Protein AF-A0A7K1G6W7-F1 (afdb_monomer_lite)

Radius of gyration: 18.27 Å; chains: 1; bounding box: 40×34×46 Å

Sequence (143 aa):
MAYSTLKGYEIIMVKIKRDNGELEYALNFSIERLGIKNKLHSYWNIAQYPPGDYLNFQVWESSMSQVSAITAAIITNLQEQAPLFSEVVDNRIPTVFVKKGLYKNGKLNLEIINKSKASSLVFEGNKKITELTTLILFRKTLV

pLDDT: mean 91.4, std 5.98, range [57.75, 97.75]

Structure (mmCIF, N/CA/C/O backbone):
data_AF-A0A7K1G6W7-F1
#
_entry.id   AF-A0A7K1G6W7-F1
#
loop_
_atom_site.group_PDB
_atom_site.id
_atom_site.type_symbol
_atom_site.label_atom_id
_atom_site.label_alt_id
_atom_site.label_comp_id
_atom_site.label_asym_id
_atom_site.label_entity_id
_atom_site.label_seq_id
_atom_site.pdbx_PDB_ins_code
_atom_site.Cartn_x
_atom_site.Cartn_y
_atom_site.Cartn_z
_atom_site.occupancy
_atom_site.B_iso_or_equiv
_atom_site.auth_seq_id
_atom_site.auth_comp_id
_atom_site.auth_asym_id
_atom_site.auth_atom_id
_atom_site.pdbx_PDB_model_num
ATOM 1 N N . MET A 1 1 ? 9.949 4.204 0.212 1.00 57.75 1 MET A N 1
ATOM 2 C CA . MET A 1 1 ? 8.666 3.726 0.759 1.00 57.75 1 MET A CA 1
ATOM 3 C C . MET A 1 1 ? 8.920 3.228 2.159 1.00 57.75 1 MET A C 1
ATOM 5 O O . MET A 1 1 ? 9.867 2.473 2.353 1.00 57.75 1 MET A O 1
ATOM 9 N N . ALA A 1 2 ? 8.128 3.715 3.100 1.00 64.44 2 ALA A N 1
ATOM 10 C CA . ALA A 1 2 ? 8.122 3.316 4.498 1.00 64.44 2 ALA A CA 1
ATOM 11 C C . ALA A 1 2 ? 6.656 3.298 4.939 1.00 64.44 2 ALA A C 1
ATOM 13 O O . ALA A 1 2 ? 5.845 4.035 4.376 1.00 64.44 2 ALA A O 1
ATOM 14 N N . TYR A 1 3 ? 6.299 2.458 5.904 1.00 66.94 3 TYR A N 1
ATOM 15 C CA . TYR A 1 3 ? 5.033 2.660 6.595 1.00 66.94 3 TYR A CA 1
ATOM 16 C C . TYR A 1 3 ? 5.248 3.711 7.686 1.00 66.94 3 TYR A C 1
ATOM 18 O O . TYR A 1 3 ? 6.342 3.844 8.234 1.00 66.94 3 TYR A O 1
ATOM 26 N N . SER A 1 4 ? 4.230 4.521 7.927 1.00 76.94 4 SER A N 1
ATOM 27 C CA . SER A 1 4 ? 4.212 5.531 8.979 1.00 76.94 4 SER A CA 1
ATOM 28 C C . SER A 1 4 ? 3.086 5.197 9.939 1.00 76.94 4 SER A C 1
ATOM 30 O O . SER A 1 4 ? 1.995 4.826 9.506 1.00 76.94 4 SER A O 1
ATOM 32 N N . THR A 1 5 ? 3.353 5.326 11.233 1.00 88.06 5 THR A N 1
ATOM 33 C CA . THR A 1 5 ? 2.324 5.174 12.258 1.00 88.06 5 THR A CA 1
ATOM 34 C C . THR A 1 5 ? 1.615 6.510 12.431 1.00 88.06 5 THR A C 1
ATOM 36 O O . THR A 1 5 ? 2.193 7.462 12.951 1.00 88.06 5 THR A O 1
ATOM 39 N N . LEU A 1 6 ? 0.363 6.591 11.985 1.00 90.94 6 LEU A N 1
ATOM 40 C CA . LEU A 1 6 ? -0.482 7.779 12.091 1.00 90.94 6 LEU A CA 1
ATOM 41 C C . LEU A 1 6 ? -1.679 7.447 12.977 1.00 90.94 6 LEU A C 1
ATOM 43 O O . LEU A 1 6 ? -2.444 6.540 12.667 1.00 90.94 6 LEU A O 1
ATOM 47 N N . LYS A 1 7 ? -1.829 8.157 14.104 1.00 92.69 7 LYS A N 1
ATOM 48 C CA . LYS A 1 7 ? -2.913 7.924 15.083 1.00 92.69 7 LYS A CA 1
ATOM 49 C C . LYS A 1 7 ? -3.011 6.463 15.574 1.00 92.69 7 LYS A C 1
ATOM 51 O O . LYS A 1 7 ? -4.089 5.997 15.912 1.00 92.69 7 LYS A O 1
ATOM 56 N N . GLY A 1 8 ? -1.881 5.752 15.622 1.00 91.62 8 GLY A N 1
ATOM 57 C CA . GLY A 1 8 ? -1.822 4.338 16.019 1.00 91.62 8 GLY A CA 1
ATOM 58 C C . GLY A 1 8 ? -2.047 3.336 14.880 1.00 91.62 8 GLY A C 1
ATOM 59 O O . GLY A 1 8 ? -1.945 2.139 15.119 1.00 91.62 8 GLY A O 1
ATOM 60 N N . TYR A 1 9 ? -2.286 3.802 13.651 1.00 93.50 9 TYR A N 1
ATOM 61 C CA . TYR A 1 9 ? -2.484 2.958 12.473 1.00 93.50 9 TYR A CA 1
ATOM 62 C C . TYR A 1 9 ? -1.250 2.961 11.575 1.00 93.50 9 TYR A C 1
ATOM 64 O O . TYR A 1 9 ? -0.678 4.014 11.288 1.00 93.50 9 TYR A O 1
ATOM 72 N N . GLU A 1 10 ? -0.853 1.788 11.092 1.00 92.44 10 GLU A N 1
ATOM 73 C CA . GLU A 1 10 ? 0.225 1.658 10.114 1.00 92.44 10 GLU A CA 1
ATOM 74 C C . GLU A 1 10 ? -0.295 1.895 8.696 1.00 92.44 10 GLU A C 1
ATOM 76 O O . GLU A 1 10 ? -1.119 1.131 8.185 1.00 92.44 10 GLU A O 1
ATOM 81 N N . ILE A 1 11 ? 0.229 2.928 8.038 1.00 92.75 11 ILE A N 1
ATOM 82 C CA . ILE A 1 11 ? -0.176 3.309 6.683 1.00 92.75 11 ILE A CA 1
ATOM 83 C C . ILE A 1 11 ? 1.047 3.352 5.772 1.00 92.75 11 ILE A C 1
ATOM 85 O O . ILE A 1 11 ? 2.098 3.877 6.143 1.00 92.75 11 ILE A O 1
ATOM 89 N N . ILE A 1 12 ? 0.923 2.797 4.565 1.00 91.06 12 ILE A N 1
ATOM 90 C CA . ILE A 1 12 ? 1.986 2.822 3.559 1.00 91.06 12 ILE A CA 1
ATOM 91 C C . ILE A 1 12 ? 2.083 4.232 2.986 1.00 91.06 12 ILE A C 1
ATOM 93 O O . ILE A 1 12 ? 1.134 4.739 2.391 1.00 91.06 12 ILE A O 1
ATOM 97 N N . MET A 1 13 ? 3.269 4.827 3.105 1.00 91.25 13 MET A N 1
ATOM 98 C CA . MET A 1 13 ? 3.595 6.097 2.478 1.00 91.25 13 MET A CA 1
ATOM 99 C C . MET A 1 13 ? 4.648 5.909 1.382 1.00 91.25 13 MET A C 1
ATOM 101 O O . MET A 1 13 ? 5.702 5.270 1.546 1.00 91.25 13 MET A O 1
ATOM 105 N N . VAL A 1 14 ? 4.369 6.522 0.241 1.00 90.50 14 VAL A N 1
ATOM 106 C CA . VAL A 1 14 ? 5.233 6.559 -0.927 1.00 90.50 14 VAL A CA 1
ATOM 107 C C . VAL A 1 14 ? 5.858 7.938 -1.038 1.00 90.50 14 VAL A C 1
ATOM 109 O O . VAL A 1 14 ? 5.177 8.952 -0.975 1.00 90.50 14 VAL A O 1
ATOM 112 N N . LYS A 1 15 ? 7.179 7.957 -1.219 1.00 92.69 15 LYS A N 1
ATOM 113 C CA . LYS A 1 15 ? 7.924 9.138 -1.651 1.00 92.69 15 LYS A CA 1
ATOM 114 C C . LYS A 1 15 ? 8.173 8.989 -3.142 1.00 92.69 15 LYS A C 1
ATOM 116 O O . LYS A 1 15 ? 8.816 8.017 -3.549 1.00 92.69 15 LYS A O 1
ATOM 121 N N . ILE A 1 16 ? 7.674 9.931 -3.920 1.00 91.44 16 ILE A N 1
ATOM 122 C CA . ILE A 1 16 ? 7.752 9.949 -5.375 1.00 91.44 16 ILE A CA 1
ATOM 123 C C . ILE A 1 16 ? 8.720 11.065 -5.758 1.00 91.44 16 ILE A C 1
ATOM 125 O O . ILE A 1 16 ? 8.667 12.160 -5.206 1.00 91.44 16 ILE A O 1
ATOM 129 N N . LYS A 1 17 ? 9.650 10.768 -6.667 1.00 91.81 17 LYS A N 1
ATOM 130 C CA . LYS A 1 17 ? 10.487 11.784 -7.306 1.00 91.81 17 LYS A CA 1
ATOM 131 C C . LYS A 1 17 ? 10.054 11.892 -8.760 1.00 91.81 17 LYS A C 1
ATOM 133 O O . LYS A 1 17 ? 10.173 10.907 -9.492 1.00 91.81 17 LYS A O 1
ATOM 138 N N . ARG A 1 18 ? 9.548 13.059 -9.147 1.00 89.12 18 ARG A N 1
ATOM 139 C CA . ARG A 1 18 ? 9.154 13.381 -10.521 1.00 89.12 18 ARG A CA 1
ATOM 140 C C . ARG A 1 18 ? 10.382 13.491 -11.427 1.00 89.12 18 ARG A C 1
ATOM 142 O O . ARG A 1 18 ? 11.525 13.557 -10.967 1.00 89.12 18 ARG A O 1
ATOM 149 N N . ASP A 1 19 ? 10.145 13.487 -12.730 1.00 86.25 19 ASP A N 1
ATOM 150 C CA . ASP A 1 19 ? 11.180 13.648 -13.755 1.00 86.25 19 ASP A CA 1
ATOM 151 C C . ASP A 1 19 ? 11.859 15.026 -13.705 1.00 86.25 19 ASP A C 1
ATOM 153 O O . ASP A 1 19 ? 13.074 15.106 -13.875 1.00 86.25 19 ASP A O 1
ATOM 157 N N . ASN A 1 20 ? 11.107 16.076 -13.366 1.00 91.06 20 ASN A N 1
ATOM 158 C CA . ASN A 1 20 ? 11.601 17.429 -13.092 1.00 91.06 20 ASN A CA 1
ATOM 159 C C . ASN A 1 20 ? 12.412 17.543 -11.778 1.00 91.06 20 ASN A C 1
ATOM 161 O O . ASN A 1 20 ? 12.979 18.592 -11.486 1.00 91.06 20 ASN A O 1
ATOM 165 N N . GLY A 1 21 ? 12.497 16.466 -10.989 1.00 91.31 21 GLY A N 1
ATOM 166 C CA . GLY A 1 21 ? 13.248 16.405 -9.738 1.00 91.31 21 GLY A CA 1
ATOM 167 C C . GLY A 1 21 ? 12.450 16.739 -8.478 1.00 91.31 21 GLY A C 1
ATOM 168 O O . GLY A 1 21 ? 12.981 16.510 -7.386 1.00 91.31 21 GLY A O 1
ATOM 169 N N . GLU A 1 22 ? 11.204 17.200 -8.608 1.00 94.00 22 GLU A N 1
ATOM 170 C CA . GLU A 1 22 ? 10.323 17.492 -7.477 1.00 94.00 22 GLU A CA 1
ATOM 171 C C . GLU A 1 22 ? 10.017 16.234 -6.664 1.00 94.00 22 GLU A C 1
ATOM 173 O O . GLU A 1 22 ? 9.980 15.108 -7.177 1.00 94.00 22 GLU A O 1
ATOM 178 N N . LEU A 1 23 ? 9.832 16.439 -5.362 1.00 94.75 23 LEU A N 1
ATOM 179 C CA . LEU A 1 23 ? 9.470 15.391 -4.424 1.00 94.75 23 LEU A CA 1
ATOM 180 C C . LEU A 1 23 ? 8.013 15.542 -4.030 1.00 94.75 23 LEU A C 1
ATOM 182 O O . LEU A 1 23 ? 7.571 16.620 -3.649 1.00 94.75 23 LEU A O 1
ATOM 186 N N . GLU A 1 24 ? 7.313 14.422 -4.038 1.00 95.25 24 GLU A N 1
ATOM 187 C CA . GLU A 1 24 ? 5.951 14.320 -3.551 1.00 95.25 24 GLU A CA 1
ATOM 188 C C . GLU A 1 24 ? 5.834 13.140 -2.603 1.00 95.25 24 GLU A C 1
ATOM 190 O O . GLU A 1 24 ? 6.632 12.191 -2.610 1.00 95.25 24 GLU A O 1
ATOM 195 N N . TYR A 1 25 ? 4.805 13.210 -1.781 1.00 95.06 25 TYR A N 1
ATOM 196 C CA . TYR A 1 25 ? 4.457 12.200 -0.815 1.00 95.06 25 TYR A CA 1
ATOM 197 C C . TYR A 1 25 ? 3.012 11.819 -1.070 1.00 95.06 25 TYR A C 1
ATOM 199 O O . TYR A 1 25 ? 2.153 12.677 -1.249 1.00 95.06 25 TYR A O 1
ATOM 207 N N . ALA A 1 26 ? 2.759 10.521 -1.094 1.00 94.62 26 ALA A N 1
ATOM 208 C CA . ALA A 1 26 ? 1.427 9.985 -1.254 1.00 94.62 26 ALA A CA 1
ATOM 209 C C . ALA A 1 26 ? 1.196 8.883 -0.230 1.00 94.62 26 ALA A C 1
ATOM 211 O O . ALA A 1 26 ? 2.113 8.123 0.096 1.00 94.62 26 ALA A O 1
ATOM 212 N N . LEU A 1 27 ? -0.028 8.772 0.264 1.00 93.19 27 LEU A N 1
ATOM 213 C CA . LEU A 1 27 ? -0.468 7.612 1.022 1.00 93.19 27 LEU A CA 1
ATOM 214 C C . LEU A 1 27 ? -1.848 7.174 0.572 1.00 93.19 27 LEU A C 1
ATOM 216 O O . LEU A 1 27 ? -2.649 7.985 0.109 1.00 93.19 27 LEU A O 1
ATOM 220 N N . ASN A 1 28 ? -2.096 5.880 0.732 1.00 92.81 28 ASN A N 1
ATOM 221 C CA . ASN A 1 28 ? -3.349 5.247 0.366 1.00 92.81 28 ASN A CA 1
ATOM 222 C C . ASN A 1 28 ? -3.803 4.367 1.526 1.00 92.81 28 ASN A C 1
ATOM 224 O O . ASN A 1 28 ? -3.009 3.592 2.063 1.00 92.81 28 ASN A O 1
ATOM 228 N N . PHE A 1 29 ? -5.072 4.477 1.893 1.00 95.06 29 PHE A N 1
ATOM 229 C CA . PHE A 1 29 ? -5.708 3.611 2.877 1.00 95.06 29 PHE A CA 1
ATOM 230 C C . PHE A 1 29 ? -7.201 3.508 2.581 1.00 95.06 29 PHE A C 1
ATOM 232 O O . PHE A 1 29 ? -7.782 4.368 1.914 1.00 95.06 29 PHE A O 1
ATOM 239 N N . SER A 1 30 ? -7.825 2.461 3.101 1.00 96.88 30 SER A N 1
ATOM 240 C CA . SER A 1 30 ? -9.255 2.227 2.947 1.00 96.88 30 SER A CA 1
ATOM 241 C C . SER A 1 30 ? -9.895 1.923 4.289 1.00 96.88 30 SER A C 1
ATOM 243 O O . SER A 1 30 ? -9.243 1.422 5.205 1.00 96.88 30 SER A O 1
ATOM 245 N N . ILE A 1 31 ? -11.183 2.215 4.393 1.00 97.69 31 ILE A N 1
ATOM 246 C CA . ILE A 1 31 ? -11.998 1.962 5.574 1.00 97.69 31 ILE A CA 1
ATOM 247 C C . ILE A 1 31 ? -13.089 0.977 5.178 1.00 97.69 31 ILE A C 1
ATOM 249 O O . ILE A 1 31 ? -13.979 1.335 4.409 1.00 97.69 31 ILE A O 1
ATOM 253 N N . GLU A 1 32 ? -13.002 -0.251 5.681 1.00 97.75 32 GLU A N 1
ATOM 254 C CA . GLU A 1 32 ? -14.062 -1.249 5.558 1.00 97.75 32 GLU A CA 1
ATOM 255 C C . GLU A 1 32 ? -15.178 -0.912 6.545 1.00 97.75 32 GLU A C 1
ATOM 257 O O . GLU A 1 32 ? -14.931 -0.761 7.750 1.00 97.75 32 GLU A O 1
ATOM 262 N N . ARG A 1 33 ? -16.404 -0.786 6.039 1.00 97.06 33 ARG A N 1
ATOM 263 C CA . ARG A 1 33 ? -17.584 -0.505 6.854 1.00 97.06 33 ARG A CA 1
ATOM 264 C C . ARG A 1 33 ? -18.208 -1.811 7.335 1.00 97.06 33 ARG A C 1
ATOM 266 O O . ARG A 1 33 ? -18.713 -2.584 6.530 1.00 97.06 33 ARG A O 1
ATOM 273 N N . LEU A 1 34 ? -18.215 -2.040 8.652 1.00 95.94 34 LEU A N 1
ATOM 274 C CA . LEU A 1 34 ? -18.763 -3.264 9.271 1.00 95.94 34 LEU A CA 1
ATOM 275 C C . LEU A 1 34 ? -20.044 -2.994 10.085 1.00 95.94 34 LEU A C 1
ATOM 277 O O . LEU A 1 34 ? -20.429 -3.786 10.946 1.00 95.94 34 LEU A O 1
ATOM 281 N N . GLY A 1 35 ? -20.692 -1.850 9.858 1.00 91.12 35 GLY A N 1
ATOM 282 C CA . GLY A 1 35 ? -21.909 -1.427 10.554 1.00 91.12 35 GLY A CA 1
ATOM 283 C C . GLY A 1 35 ? -21.627 -0.745 11.893 1.00 91.12 35 GLY A C 1
ATOM 284 O O . GLY A 1 35 ? -21.740 0.470 11.991 1.00 91.12 35 GLY A O 1
ATOM 285 N N . IL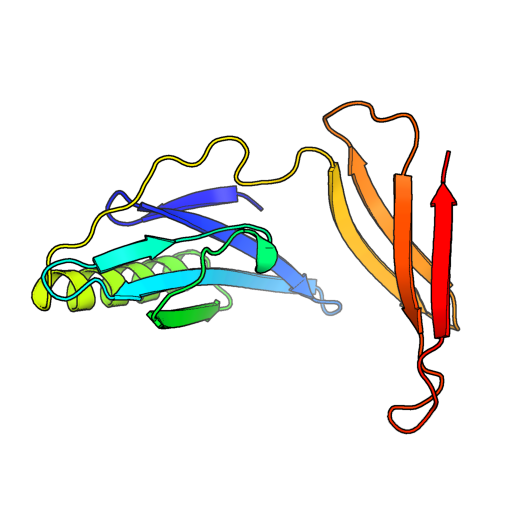E A 1 36 ? -21.254 -1.511 12.924 1.00 92.94 36 ILE A N 1
ATOM 286 C CA . ILE A 1 36 ? -21.049 -0.985 14.295 1.00 92.94 36 ILE A CA 1
ATOM 287 C C . ILE A 1 36 ? -19.625 -0.485 14.567 1.00 92.94 36 ILE A C 1
ATOM 289 O O . ILE A 1 36 ? -19.375 0.212 15.547 1.00 92.94 36 ILE A O 1
ATOM 293 N N . LYS A 1 37 ? -18.675 -0.894 13.729 1.00 95.81 37 LYS A N 1
ATOM 294 C CA . LYS A 1 37 ? -17.263 -0.515 13.784 1.00 95.81 37 LYS A CA 1
ATOM 295 C C . LYS A 1 37 ? -16.706 -0.513 12.371 1.00 95.81 37 LYS A C 1
ATOM 297 O O . LYS A 1 37 ? -17.262 -1.161 11.488 1.00 95.81 37 LYS A O 1
ATOM 302 N N . ASN A 1 38 ? -15.588 0.163 12.177 1.00 97.31 38 ASN A N 1
ATOM 303 C CA . ASN A 1 38 ? -14.897 0.214 10.900 1.00 97.31 38 ASN A CA 1
ATOM 304 C C . ASN A 1 38 ? -13.486 -0.354 11.036 1.00 97.31 38 ASN A C 1
ATOM 306 O O . ASN A 1 38 ? -12.882 -0.297 12.113 1.00 97.31 38 ASN A O 1
ATOM 310 N N . LYS A 1 39 ? -12.948 -0.885 9.940 1.00 97.50 39 LYS A N 1
ATOM 311 C CA . LYS A 1 39 ? -11.584 -1.414 9.888 1.00 97.50 39 LYS A CA 1
ATOM 312 C C . LYS A 1 39 ? -10.738 -0.602 8.918 1.00 97.50 39 LYS A C 1
ATOM 314 O O . LYS A 1 39 ? -11.126 -0.404 7.772 1.00 97.50 39 LYS A O 1
ATOM 319 N N . LEU A 1 40 ? -9.580 -0.127 9.368 1.00 97.38 40 LEU A N 1
ATOM 320 C CA . LEU A 1 40 ? -8.603 0.537 8.515 1.00 97.38 40 LEU A CA 1
ATOM 321 C C . LEU A 1 40 ? -7.694 -0.500 7.856 1.00 97.38 40 LEU A C 1
ATOM 323 O O . LEU A 1 40 ? -7.078 -1.333 8.525 1.00 97.38 40 LEU A O 1
ATOM 327 N N . HIS A 1 41 ? -7.567 -0.386 6.539 1.00 95.38 41 HIS A N 1
ATOM 328 C CA . HIS A 1 41 ? -6.684 -1.183 5.702 1.00 95.38 41 HIS A CA 1
ATOM 329 C C . HIS A 1 41 ? -5.675 -0.295 4.983 1.00 95.38 41 HIS A C 1
ATOM 331 O O . HIS A 1 41 ? -5.989 0.803 4.534 1.00 95.38 41 HIS A O 1
ATOM 337 N N . SER A 1 42 ? -4.455 -0.803 4.837 1.00 94.00 42 SER A N 1
ATOM 338 C CA . SER A 1 42 ? -3.410 -0.166 4.039 1.00 94.00 42 SER A CA 1
ATOM 339 C C . SER A 1 42 ? -2.470 -1.244 3.509 1.00 94.00 42 SER A C 1
ATOM 341 O O . SER A 1 42 ? -1.469 -1.576 4.150 1.00 94.00 42 SER A O 1
ATOM 343 N N . TYR A 1 43 ? -2.783 -1.812 2.350 1.00 91.50 43 TYR A N 1
ATOM 344 C CA . TYR A 1 43 ? -1.973 -2.860 1.724 1.00 91.50 43 TYR A CA 1
ATOM 345 C C . TYR A 1 43 ? -1.198 -2.359 0.510 1.00 91.50 43 TYR A C 1
ATOM 347 O O . TYR A 1 43 ? -1.546 -1.347 -0.096 1.00 91.50 43 TYR A O 1
ATOM 355 N N . TRP A 1 44 ? -0.139 -3.089 0.158 1.00 87.38 44 TRP A N 1
ATOM 356 C CA . TRP A 1 44 ? 0.699 -2.778 -0.997 1.00 87.38 44 TRP A CA 1
ATOM 357 C C . TRP A 1 44 ? -0.019 -3.029 -2.321 1.00 87.38 44 TRP A C 1
ATOM 359 O O . TRP A 1 44 ? 0.093 -2.235 -3.252 1.00 87.38 44 TRP A O 1
ATOM 369 N N . ASN A 1 45 ? -0.735 -4.147 -2.415 1.00 86.56 45 ASN A N 1
ATOM 370 C CA . ASN A 1 45 ? -1.454 -4.564 -3.606 1.00 86.56 45 ASN A CA 1
ATOM 371 C C . ASN A 1 45 ? -2.961 -4.543 -3.334 1.00 86.56 45 ASN A C 1
ATOM 373 O O . ASN A 1 45 ? -3.421 -5.042 -2.309 1.00 86.56 45 ASN A O 1
ATOM 377 N N . ILE A 1 46 ? -3.730 -4.008 -4.283 1.00 87.00 46 ILE A N 1
ATOM 378 C CA . ILE A 1 46 ? -5.195 -3.992 -4.227 1.00 87.00 46 ILE A CA 1
ATOM 379 C C . ILE A 1 46 ? -5.795 -5.402 -4.087 1.00 87.00 46 ILE A C 1
ATOM 381 O O . ILE A 1 46 ? -6.807 -5.571 -3.423 1.00 87.00 46 ILE A O 1
ATOM 385 N N . ALA A 1 47 ? -5.129 -6.431 -4.618 1.00 88.50 47 ALA A N 1
ATOM 386 C CA . ALA A 1 47 ? -5.544 -7.826 -4.484 1.00 88.50 47 ALA A CA 1
ATOM 387 C C . ALA A 1 47 ? -5.447 -8.374 -3.045 1.00 88.50 47 ALA A C 1
ATOM 389 O O . ALA A 1 47 ? -5.930 -9.469 -2.780 1.00 88.50 47 ALA A O 1
ATOM 390 N N . GLN A 1 48 ? -4.803 -7.649 -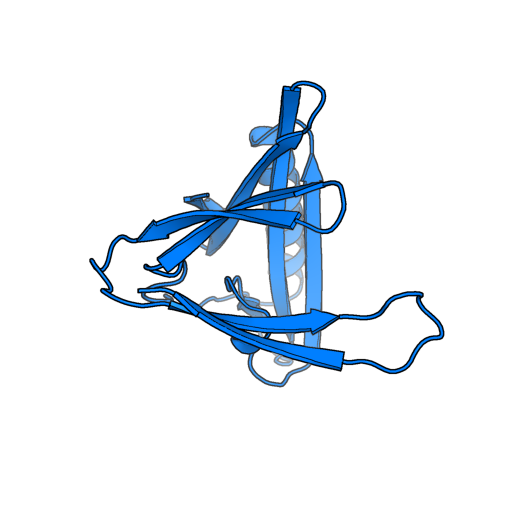2.121 1.00 89.69 48 GLN A N 1
ATOM 391 C CA . GLN A 1 48 ? -4.733 -8.022 -0.703 1.00 89.69 48 GLN A CA 1
ATOM 392 C C . GLN A 1 48 ? -5.943 -7.530 0.100 1.00 89.69 48 GLN A C 1
ATOM 394 O O . GLN A 1 48 ? -6.095 -7.922 1.255 1.00 89.69 48 GLN A O 1
ATOM 399 N N . TYR A 1 49 ? -6.777 -6.658 -0.473 1.00 92.88 49 TYR A N 1
ATOM 400 C CA . TYR A 1 49 ? -7.993 -6.207 0.194 1.00 92.88 49 TYR A CA 1
ATOM 401 C C . TYR A 1 49 ? -9.046 -7.319 0.111 1.00 92.88 49 TYR A C 1
ATOM 403 O O . TYR A 1 49 ? -9.296 -7.829 -0.986 1.00 92.88 49 TYR A O 1
ATOM 411 N N . PRO A 1 50 ? -9.652 -7.721 1.242 1.00 93.25 50 PRO A N 1
ATOM 412 C CA . PRO A 1 50 ? -10.754 -8.665 1.200 1.00 93.25 50 PRO A CA 1
ATOM 413 C C . PRO A 1 50 ? -11.970 -8.045 0.486 1.00 93.25 50 PRO A C 1
ATOM 415 O O . PRO A 1 50 ? -12.054 -6.827 0.331 1.00 93.25 50 PRO A O 1
ATOM 418 N N . PRO A 1 51 ? -12.924 -8.862 0.012 1.00 95.69 51 PRO A N 1
ATOM 419 C CA . PRO A 1 51 ? -14.200 -8.348 -0.467 1.00 95.69 51 PRO A CA 1
ATOM 420 C C . PRO A 1 51 ? -14.944 -7.627 0.660 1.00 95.69 51 PRO A C 1
ATOM 422 O O . PRO A 1 51 ? -15.007 -8.139 1.775 1.00 95.69 51 PRO A O 1
ATOM 425 N N . GLY A 1 52 ? -15.543 -6.477 0.364 1.00 95.88 52 GLY A N 1
ATOM 426 C CA . GLY A 1 52 ? -16.224 -5.674 1.373 1.00 95.88 52 GLY A CA 1
ATOM 427 C C . GLY A 1 52 ? -16.700 -4.329 0.839 1.00 95.88 52 GLY A C 1
ATOM 428 O O . GLY A 1 52 ? -16.530 -4.008 -0.339 1.00 95.88 52 GLY A O 1
ATOM 429 N N . ASP A 1 53 ? -17.306 -3.551 1.729 1.00 97.19 53 ASP A N 1
ATOM 430 C CA . ASP A 1 53 ? -17.771 -2.196 1.453 1.00 97.19 53 ASP A CA 1
ATOM 431 C C . ASP A 1 53 ? -16.751 -1.178 1.975 1.00 97.19 53 ASP A C 1
ATOM 433 O O . ASP A 1 53 ? -16.480 -1.117 3.177 1.00 97.19 53 ASP A O 1
ATOM 437 N N . TYR A 1 54 ? -16.175 -0.390 1.066 1.00 97.25 54 TYR A N 1
ATOM 438 C CA . TYR A 1 54 ? -14.998 0.428 1.342 1.00 97.25 54 TYR A CA 1
ATOM 439 C C . TYR A 1 54 ? -15.204 1.906 1.033 1.00 97.25 54 TYR A C 1
ATOM 441 O O . TYR A 1 54 ? -15.647 2.284 -0.052 1.00 97.25 54 TYR A O 1
ATOM 449 N N . LEU A 1 55 ? -14.715 2.748 1.942 1.00 96.81 55 LEU A N 1
ATOM 450 C CA . LEU A 1 55 ? -14.287 4.106 1.614 1.00 96.81 55 LEU A CA 1
ATOM 451 C C . LEU A 1 55 ? -12.797 4.071 1.267 1.00 96.81 55 LEU A C 1
ATOM 453 O O . LEU A 1 55 ? -12.002 3.550 2.047 1.00 96.81 55 LEU A O 1
ATOM 457 N N . ASN A 1 56 ? -12.409 4.618 0.116 1.00 96.25 56 ASN A N 1
ATOM 458 C CA . ASN A 1 56 ? -11.021 4.622 -0.351 1.00 96.25 56 ASN A CA 1
ATOM 459 C C . ASN A 1 56 ? -10.453 6.041 -0.332 1.00 96.25 56 ASN A C 1
ATOM 461 O O . ASN A 1 56 ? -11.051 6.952 -0.903 1.00 96.25 56 ASN A O 1
ATOM 465 N N . PHE A 1 57 ? -9.280 6.208 0.275 1.00 96.12 57 PHE A N 1
ATOM 466 C CA . PHE A 1 57 ? -8.611 7.495 0.412 1.00 96.12 57 PHE A CA 1
ATOM 467 C C . PHE A 1 57 ? -7.233 7.451 -0.239 1.00 96.12 57 PHE A C 1
ATOM 469 O O . PHE A 1 57 ? -6.448 6.527 -0.019 1.00 96.12 57 PHE A O 1
ATOM 476 N N . GLN A 1 58 ? -6.940 8.490 -1.017 1.00 95.19 58 GLN A N 1
ATOM 477 C CA . GLN A 1 58 ? -5.613 8.776 -1.547 1.00 95.19 58 GLN A CA 1
ATOM 478 C C . GLN A 1 58 ? -5.299 10.227 -1.205 1.00 95.19 58 GLN A C 1
ATOM 480 O O . GLN A 1 58 ? -6.081 11.122 -1.524 1.00 95.19 58 GLN A O 1
ATOM 485 N N . VAL A 1 59 ? -4.181 10.453 -0.525 1.00 95.94 59 VAL A N 1
ATOM 486 C CA . VAL A 1 59 ? -3.727 11.790 -0.127 1.00 95.94 59 VAL A CA 1
ATOM 487 C C . VAL A 1 59 ? -2.361 12.008 -0.751 1.00 95.94 59 VAL A C 1
ATOM 489 O O . VAL A 1 59 ? -1.472 11.181 -0.558 1.00 95.94 59 VAL A O 1
ATOM 492 N N . TRP A 1 60 ? -2.199 13.100 -1.496 1.00 95.69 60 TRP A N 1
ATOM 493 C CA . TRP A 1 60 ? -0.994 13.405 -2.261 1.00 95.69 60 TRP A CA 1
ATOM 494 C C . TRP A 1 60 ? -0.629 14.872 -2.074 1.00 95.69 60 TRP A C 1
ATOM 496 O O . TRP A 1 60 ? -1.409 15.739 -2.440 1.00 95.69 60 TRP A O 1
ATOM 506 N N . GLU A 1 61 ? 0.563 15.147 -1.550 1.00 96.12 61 GLU A N 1
ATOM 507 C CA . GLU A 1 61 ? 1.073 16.512 -1.376 1.00 96.12 61 GLU A CA 1
ATOM 508 C C . GLU A 1 61 ? 2.583 16.582 -1.633 1.00 96.12 61 GLU A C 1
ATOM 510 O O . GLU A 1 61 ? 3.287 15.570 -1.675 1.00 96.12 61 GLU A O 1
ATOM 515 N N . SER A 1 62 ? 3.118 17.797 -1.747 1.00 94.00 62 SER A N 1
ATOM 516 C CA . SER A 1 62 ? 4.565 18.041 -1.866 1.00 94.00 62 SER A CA 1
ATOM 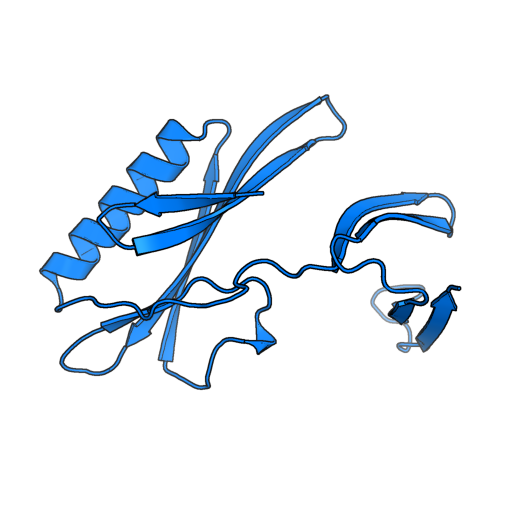517 C C . SER A 1 62 ? 5.329 17.842 -0.546 1.00 94.00 62 SER A C 1
ATOM 519 O O . SER A 1 62 ? 6.557 17.728 -0.540 1.00 94.00 62 SER A O 1
ATOM 521 N N . SER A 1 63 ? 4.620 17.746 0.588 1.00 94.25 63 SER A N 1
ATOM 522 C CA . SER A 1 63 ? 5.212 17.587 1.919 1.00 94.25 63 SER A CA 1
ATOM 523 C C . SER A 1 63 ? 4.662 16.388 2.687 1.00 94.25 63 SER A C 1
ATOM 525 O O . SER A 1 63 ? 3.454 16.228 2.862 1.00 94.25 63 SER A O 1
ATOM 527 N N . MET A 1 64 ? 5.571 15.607 3.277 1.00 93.81 64 MET A N 1
ATOM 528 C CA . MET A 1 64 ? 5.235 14.512 4.190 1.00 93.81 64 MET A CA 1
ATOM 529 C C . MET A 1 64 ? 4.398 14.981 5.389 1.00 93.81 64 MET A C 1
ATOM 531 O O . MET A 1 64 ? 3.499 14.258 5.824 1.00 93.81 64 MET A O 1
ATOM 535 N N . SER A 1 65 ? 4.674 16.173 5.933 1.00 94.19 65 SER A N 1
ATOM 536 C CA . SER A 1 65 ? 3.940 16.688 7.095 1.00 94.19 65 SER A CA 1
ATOM 537 C C . SER A 1 65 ? 2.490 17.016 6.746 1.00 94.19 65 SER A C 1
ATOM 539 O O . SER A 1 65 ? 1.599 16.706 7.531 1.00 94.19 65 SER A O 1
ATOM 541 N N . GLN A 1 66 ? 2.245 17.564 5.554 1.00 95.56 66 GLN A N 1
ATOM 542 C CA . GLN A 1 66 ? 0.901 17.890 5.075 1.00 95.56 66 GLN A CA 1
ATOM 543 C C . GLN A 1 66 ? 0.086 16.625 4.815 1.00 95.56 66 GLN A C 1
ATOM 545 O O . GLN A 1 66 ? -1.004 16.489 5.367 1.00 95.56 66 G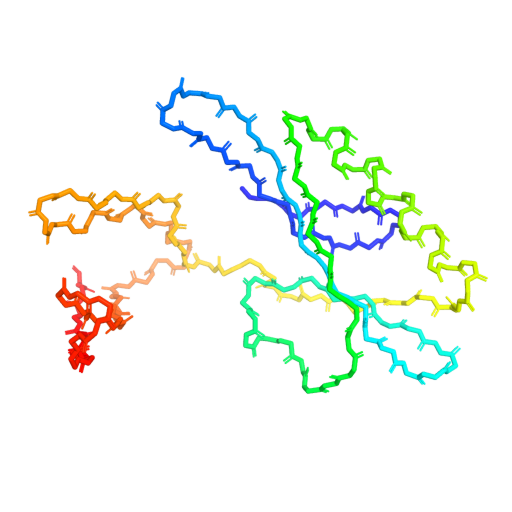LN A O 1
ATOM 550 N N . VAL A 1 67 ? 0.654 15.652 4.091 1.00 95.75 67 VAL A N 1
ATOM 551 C CA . VAL A 1 67 ? 0.017 14.339 3.889 1.00 95.75 67 VAL A CA 1
ATOM 552 C C . VAL A 1 67 ? -0.353 13.695 5.228 1.00 95.75 67 VAL A C 1
ATOM 554 O O . VAL A 1 67 ? -1.466 13.194 5.401 1.00 95.75 67 VAL A O 1
ATOM 557 N N . SER A 1 68 ? 0.568 13.731 6.196 1.00 95.31 68 SER A N 1
ATOM 558 C CA . SER A 1 68 ? 0.351 13.150 7.525 1.00 95.31 68 SER A CA 1
ATOM 559 C C . SER A 1 68 ? -0.746 13.882 8.301 1.00 95.31 68 SER A C 1
ATOM 561 O O . SER A 1 68 ? -1.583 13.232 8.922 1.00 95.31 68 SER A O 1
ATOM 563 N N . ALA A 1 69 ? -0.772 15.217 8.248 1.00 96.12 69 ALA A N 1
ATOM 564 C CA . ALA A 1 69 ? -1.764 16.039 8.936 1.00 96.12 69 ALA A CA 1
ATOM 565 C C . ALA A 1 69 ? -3.174 15.840 8.363 1.00 96.12 69 ALA A C 1
ATOM 567 O O . ALA A 1 69 ? -4.108 15.591 9.124 1.00 96.12 69 ALA A O 1
ATOM 568 N N . ILE A 1 70 ? -3.317 15.870 7.033 1.00 97.31 70 ILE A N 1
ATOM 569 C CA . ILE A 1 70 ? -4.593 15.623 6.345 1.00 97.31 70 ILE A CA 1
ATOM 570 C C . ILE A 1 70 ? -5.115 14.230 6.703 1.00 97.31 70 ILE A C 1
ATOM 572 O O . ILE A 1 70 ? -6.268 14.065 7.093 1.00 97.31 70 ILE A O 1
ATOM 576 N N . THR A 1 71 ? -4.246 13.224 6.655 1.00 97.00 71 THR A N 1
ATOM 577 C CA . THR A 1 71 ? -4.620 11.838 6.965 1.00 97.00 71 THR A CA 1
ATOM 578 C C . THR A 1 71 ? -5.015 11.661 8.424 1.00 97.00 71 THR A C 1
ATOM 580 O O . THR A 1 71 ? -6.018 11.016 8.720 1.00 97.00 71 THR A O 1
ATOM 583 N N . ALA A 1 72 ? -4.278 12.275 9.350 1.00 96.69 72 ALA A N 1
ATOM 584 C CA . ALA A 1 72 ? -4.625 12.265 10.764 1.00 96.69 72 ALA A CA 1
ATOM 585 C C . ALA A 1 72 ? -5.975 12.950 11.039 1.00 96.69 72 ALA A C 1
ATOM 587 O O . ALA A 1 72 ? -6.714 12.487 11.911 1.00 96.69 72 ALA A O 1
ATOM 588 N N . ALA A 1 73 ? -6.311 14.013 10.300 1.00 97.69 73 ALA A N 1
ATOM 589 C CA . ALA A 1 73 ? -7.612 14.670 10.387 1.00 97.69 73 ALA A CA 1
ATOM 590 C C . ALA A 1 73 ? -8.735 13.766 9.853 1.00 97.69 73 ALA A C 1
ATOM 592 O O . ALA A 1 73 ? -9.742 13.591 10.533 1.00 97.69 73 ALA A O 1
ATOM 593 N N . ILE A 1 74 ? -8.533 13.111 8.702 1.00 97.38 74 ILE A N 1
ATOM 594 C CA . ILE A 1 74 ? -9.494 12.137 8.155 1.00 97.38 74 ILE A CA 1
ATOM 595 C C . ILE A 1 74 ? -9.755 11.010 9.164 1.00 97.38 74 ILE A C 1
ATOM 597 O O . ILE A 1 74 ? -10.909 10.697 9.445 1.00 97.38 74 ILE A O 1
ATOM 601 N N . ILE A 1 75 ? -8.702 10.427 9.748 1.00 97.31 75 ILE A N 1
ATOM 602 C CA . ILE A 1 75 ? -8.831 9.352 10.745 1.00 97.31 75 ILE A CA 1
ATOM 603 C C . ILE A 1 75 ? -9.594 9.835 11.981 1.00 97.31 75 ILE A C 1
ATOM 605 O O . ILE A 1 75 ? -10.493 9.134 12.436 1.00 97.31 75 ILE A O 1
ATOM 609 N N . THR A 1 76 ? -9.275 11.029 12.491 1.00 97.38 76 THR A N 1
ATOM 610 C CA . THR A 1 76 ? -9.989 11.624 13.637 1.00 97.38 76 THR A CA 1
ATOM 611 C C . THR A 1 76 ? -11.486 11.741 13.341 1.00 97.38 76 THR A C 1
ATOM 613 O O . THR A 1 76 ? -12.299 11.227 14.102 1.00 97.38 76 THR A O 1
ATOM 616 N N . ASN A 1 77 ? -11.849 12.307 12.188 1.00 97.12 77 ASN A N 1
ATOM 617 C CA . ASN A 1 77 ? -13.250 12.480 11.798 1.00 97.12 77 ASN A CA 1
ATOM 618 C C . ASN A 1 77 ? -13.991 11.141 11.640 1.00 97.12 77 ASN A C 1
ATOM 620 O O . ASN A 1 77 ? -15.180 11.046 11.927 1.00 97.12 77 ASN A O 1
ATOM 624 N N . LEU A 1 78 ? -13.308 10.090 11.177 1.00 96.56 78 LEU A N 1
ATOM 625 C CA . LEU A 1 78 ? -13.898 8.753 11.067 1.00 96.56 78 LEU A CA 1
ATOM 626 C C . LEU A 1 78 ? -14.102 8.098 12.440 1.00 96.56 78 LEU A C 1
ATOM 628 O O . LEU A 1 78 ? -15.108 7.421 12.642 1.00 96.56 78 LEU A O 1
ATOM 632 N N . GLN A 1 79 ? -13.174 8.311 13.378 1.00 96.12 79 GLN A N 1
ATOM 633 C CA . GLN A 1 79 ? -13.268 7.807 14.752 1.00 96.12 79 GLN A CA 1
ATOM 634 C C . GLN A 1 79 ? -14.421 8.448 15.538 1.00 96.12 79 GLN A C 1
ATOM 636 O O . GLN A 1 79 ? -14.984 7.799 16.417 1.00 96.12 79 GLN A O 1
ATOM 641 N N . GLU A 1 80 ? -14.801 9.686 15.208 1.00 95.88 80 GLU A N 1
ATOM 642 C CA . GLU A 1 80 ? -15.985 10.351 15.773 1.00 95.88 80 GLU A CA 1
ATOM 643 C C . GLU A 1 80 ? -17.304 9.711 15.311 1.00 95.88 80 GLU A C 1
ATOM 645 O O . GLU A 1 80 ? -18.303 9.773 16.024 1.00 95.88 80 GLU A O 1
ATOM 650 N N . GLN A 1 81 ? -17.317 9.077 14.134 1.00 94.00 81 GLN A N 1
ATOM 651 C CA . GLN A 1 81 ? -18.517 8.455 13.564 1.00 94.00 81 GLN A CA 1
ATOM 652 C C . GLN A 1 81 ? -18.709 7.012 14.036 1.00 94.00 81 GLN A C 1
ATOM 654 O O . GLN A 1 81 ? -19.833 6.594 14.308 1.00 94.00 81 GLN A O 1
ATOM 659 N N . ALA A 1 82 ? -17.627 6.234 14.104 1.00 95.50 82 ALA A N 1
ATOM 660 C CA . ALA A 1 82 ? -17.661 4.853 14.567 1.00 95.50 82 ALA A CA 1
ATOM 661 C C . ALA A 1 82 ? -16.285 4.407 15.090 1.00 95.50 82 ALA A C 1
ATOM 663 O O . ALA A 1 82 ? -15.256 4.861 14.581 1.00 95.50 82 ALA A O 1
ATOM 664 N N . PRO A 1 83 ? -16.232 3.452 16.040 1.00 96.88 83 PRO A N 1
ATOM 665 C CA . PRO A 1 83 ? -14.976 2.859 16.481 1.00 96.88 83 PRO A CA 1
ATOM 666 C C . PRO A 1 83 ? -14.162 2.316 15.302 1.00 96.88 83 PRO A C 1
ATOM 668 O O . PRO A 1 83 ? -14.679 1.558 14.477 1.00 96.88 83 PRO A O 1
ATOM 671 N N . LEU A 1 84 ? -12.878 2.672 15.246 1.00 97.38 84 LEU A N 1
ATOM 672 C CA . LEU A 1 84 ? -11.963 2.280 14.176 1.00 97.38 84 LEU A CA 1
ATOM 673 C C . LEU A 1 84 ? -10.849 1.386 14.727 1.00 97.38 84 LEU A C 1
ATOM 675 O O . LEU A 1 84 ? -10.195 1.731 15.711 1.00 97.38 84 LEU A O 1
ATOM 679 N N . PHE A 1 85 ? -10.579 0.266 14.067 1.00 97.00 85 PHE A N 1
ATOM 680 C CA . PHE A 1 85 ? -9.468 -0.627 14.413 1.00 97.00 85 PHE A CA 1
ATOM 681 C C . PHE A 1 85 ? -8.678 -1.032 13.166 1.00 97.00 85 PHE A C 1
ATOM 683 O O . PHE A 1 85 ? -9.126 -0.826 12.043 1.00 97.00 85 PHE A O 1
ATOM 690 N N . SER A 1 86 ? -7.497 -1.613 13.352 1.00 95.31 86 SER A N 1
ATOM 691 C CA . SER A 1 86 ? -6.713 -2.227 12.277 1.00 95.31 86 SER A CA 1
ATOM 692 C C . SER A 1 86 ? -6.063 -3.507 12.770 1.00 95.31 86 SER A C 1
ATOM 694 O O . SER A 1 86 ? -5.840 -3.678 13.966 1.00 95.31 86 SER A O 1
ATOM 696 N N . GLU A 1 87 ? -5.707 -4.380 11.839 1.00 91.12 87 GLU A N 1
ATOM 697 C CA . GLU A 1 87 ? -4.863 -5.537 12.123 1.00 91.12 87 GLU A CA 1
ATOM 698 C C . GLU A 1 87 ? -3.391 -5.207 11.876 1.00 91.12 87 GLU A C 1
ATOM 700 O O . GLU A 1 87 ? -3.049 -4.393 11.008 1.00 91.12 87 GLU A O 1
ATOM 705 N N . VAL A 1 88 ? -2.522 -5.875 12.634 1.00 84.62 88 VAL A N 1
ATOM 706 C CA . VAL A 1 88 ? -1.093 -5.922 12.328 1.00 84.62 88 VAL A CA 1
ATOM 707 C C . VAL A 1 88 ? -0.922 -6.765 11.070 1.00 84.62 88 VAL A C 1
ATOM 709 O O . VAL A 1 88 ? -1.469 -7.863 10.972 1.00 84.62 88 VAL A O 1
ATOM 712 N N . VAL A 1 89 ? -0.200 -6.229 10.089 1.00 83.75 89 VAL A N 1
ATOM 713 C CA . VAL A 1 89 ? 0.022 -6.898 8.805 1.00 83.75 89 VAL A CA 1
ATOM 714 C C . VAL A 1 89 ? 1.507 -7.160 8.655 1.00 83.75 89 VAL A C 1
ATOM 716 O O . VAL A 1 89 ? 2.286 -6.244 8.378 1.00 83.75 89 VAL A O 1
ATOM 719 N N . ASP A 1 90 ? 1.885 -8.425 8.783 1.00 80.00 90 ASP A N 1
ATOM 720 C CA . ASP A 1 90 ? 3.244 -8.858 8.492 1.00 80.00 90 ASP A CA 1
ATOM 721 C C . ASP A 1 90 ? 3.552 -8.700 7.001 1.00 80.00 90 ASP A C 1
ATOM 723 O O . ASP A 1 90 ? 2.693 -8.882 6.135 1.00 80.00 90 ASP A O 1
ATOM 727 N N . ASN A 1 91 ? 4.803 -8.362 6.681 1.00 76.62 91 ASN A N 1
ATOM 728 C CA . ASN A 1 91 ? 5.286 -8.229 5.301 1.00 76.62 91 ASN A CA 1
ATOM 729 C C . ASN A 1 91 ? 4.428 -7.303 4.415 1.00 76.62 91 ASN A C 1
ATOM 731 O O . ASN A 1 91 ? 4.309 -7.513 3.207 1.00 76.62 91 ASN A O 1
ATOM 735 N N . ARG A 1 92 ? 3.867 -6.235 5.005 1.00 82.00 92 ARG A N 1
ATOM 736 C CA . ARG A 1 92 ? 3.041 -5.229 4.313 1.00 82.00 92 ARG A CA 1
ATOM 737 C C . ARG A 1 92 ? 3.705 -4.666 3.051 1.00 82.00 92 ARG A C 1
ATOM 739 O O . ARG A 1 92 ? 3.013 -4.346 2.092 1.00 82.00 92 ARG A O 1
ATOM 746 N N . ILE A 1 93 ? 5.036 -4.550 3.048 1.00 84.75 93 ILE A N 1
ATOM 747 C CA . ILE A 1 93 ? 5.839 -4.203 1.869 1.00 84.75 93 ILE A CA 1
ATOM 748 C C . ILE A 1 93 ? 6.521 -5.484 1.361 1.00 84.75 93 ILE A C 1
ATOM 750 O O . ILE A 1 93 ? 7.245 -6.111 2.140 1.00 84.75 93 ILE A O 1
ATOM 754 N N . PRO A 1 94 ? 6.369 -5.849 0.073 1.00 88.44 94 PRO A N 1
ATOM 755 C CA . PRO A 1 94 ? 7.027 -7.017 -0.494 1.00 88.44 94 PRO A CA 1
ATOM 756 C C . PRO A 1 94 ? 8.548 -6.991 -0.316 1.00 88.44 94 PRO A C 1
ATOM 758 O O . PRO A 1 94 ? 9.191 -5.938 -0.296 1.00 88.44 94 PRO A O 1
ATOM 761 N N . THR A 1 95 ? 9.153 -8.173 -0.242 1.00 91.00 95 THR A N 1
ATOM 762 C CA . THR A 1 95 ? 10.615 -8.327 -0.181 1.00 91.00 95 THR A CA 1
ATOM 763 C C . THR A 1 95 ? 11.277 -8.130 -1.544 1.00 91.00 95 THR A C 1
ATOM 765 O O . THR A 1 95 ? 12.441 -7.730 -1.601 1.00 91.00 95 THR A O 1
ATOM 768 N N . VAL A 1 96 ? 10.532 -8.344 -2.633 1.00 90.75 96 VAL A N 1
ATOM 769 C CA . VAL A 1 96 ? 10.940 -8.047 -4.010 1.00 90.75 96 VAL A CA 1
ATOM 770 C C . VAL A 1 96 ? 9.937 -7.081 -4.632 1.00 90.75 96 VAL A C 1
ATOM 772 O O . VAL A 1 96 ? 8.749 -7.390 -4.692 1.00 90.75 96 VAL A O 1
ATOM 775 N N . PHE A 1 97 ? 10.384 -5.906 -5.078 1.00 89.56 97 PHE A N 1
ATOM 776 C CA . PHE A 1 97 ? 9.498 -4.898 -5.670 1.00 89.56 97 PHE A CA 1
ATOM 777 C C . PHE A 1 97 ? 10.221 -3.959 -6.638 1.00 89.56 97 PHE A C 1
ATOM 779 O O . PHE A 1 97 ? 11.430 -3.739 -6.549 1.00 89.56 97 PHE A O 1
ATOM 786 N N . VAL A 1 98 ? 9.457 -3.361 -7.555 1.00 89.94 98 VAL A N 1
ATOM 787 C CA . VAL A 1 98 ? 9.949 -2.334 -8.482 1.00 89.94 98 VAL A CA 1
ATOM 788 C C . VAL A 1 98 ? 10.127 -1.015 -7.730 1.00 89.94 98 VAL A C 1
ATOM 790 O O . VAL A 1 98 ? 9.187 -0.497 -7.132 1.00 89.94 98 VAL A O 1
ATOM 793 N N . LYS A 1 99 ? 11.334 -0.450 -7.777 1.00 89.38 99 LYS A N 1
ATOM 794 C CA . LYS A 1 99 ? 11.658 0.869 -7.215 1.00 89.38 99 LYS A CA 1
ATOM 795 C C . LYS A 1 99 ? 11.547 1.982 -8.250 1.00 89.38 99 LYS A C 1
ATOM 797 O O . LYS A 1 99 ? 11.168 3.096 -7.902 1.00 89.38 99 LYS A O 1
ATOM 802 N N . LYS A 1 100 ? 11.894 1.692 -9.504 1.00 89.50 100 LYS A N 1
ATOM 803 C CA . LYS A 1 100 ? 11.835 2.647 -10.613 1.00 89.50 100 LYS A CA 1
ATOM 804 C C . LYS A 1 100 ? 11.470 1.922 -11.898 1.00 89.50 100 LYS A C 1
ATOM 806 O O . LYS A 1 100 ? 11.971 0.831 -12.148 1.00 89.50 100 LYS A O 1
ATOM 811 N N . GLY A 1 101 ? 10.640 2.552 -12.719 1.00 90.06 101 GLY A N 1
ATOM 812 C CA . GLY A 1 101 ? 10.356 2.114 -14.079 1.00 90.06 101 GLY A CA 1
ATOM 813 C C . GLY A 1 101 ? 10.581 3.254 -15.063 1.00 90.06 101 GLY A C 1
ATOM 814 O O . GLY A 1 101 ? 10.227 4.395 -14.781 1.00 90.06 101 GLY A O 1
ATOM 815 N N . LEU A 1 102 ? 11.184 2.950 -16.208 1.00 90.31 102 LEU A N 1
ATOM 816 C CA . LEU A 1 102 ? 11.317 3.862 -17.337 1.00 90.31 102 LEU A CA 1
ATOM 817 C C . LEU A 1 102 ? 10.887 3.136 -18.605 1.00 90.31 102 LEU A C 1
ATOM 819 O O . LEU A 1 102 ? 11.524 2.163 -19.012 1.00 90.31 102 LEU A O 1
ATOM 823 N N . TYR A 1 103 ? 9.845 3.645 -19.251 1.00 87.62 103 TYR A N 1
ATOM 824 C CA . TYR A 1 103 ? 9.448 3.207 -20.580 1.00 87.62 103 TYR A CA 1
ATOM 825 C C . TYR A 1 103 ? 9.880 4.248 -21.610 1.00 87.62 103 TYR A C 1
ATOM 827 O O . TYR A 1 103 ? 9.447 5.396 -21.558 1.00 87.62 103 TYR A O 1
ATOM 835 N N . LYS A 1 104 ? 10.756 3.863 -22.540 1.00 89.56 104 LYS A N 1
ATOM 836 C CA . LYS A 1 104 ? 11.222 4.742 -23.620 1.00 89.56 104 LYS A CA 1
ATOM 837 C C . LYS A 1 104 ? 11.436 3.930 -24.889 1.00 89.56 104 LYS A C 1
ATOM 839 O O . LYS A 1 104 ? 12.108 2.902 -24.854 1.00 89.56 104 LYS A O 1
ATOM 844 N N . ASN A 1 105 ? 10.873 4.396 -26.005 1.00 89.00 105 ASN A N 1
ATOM 845 C CA . ASN A 1 105 ? 11.036 3.799 -27.337 1.00 89.00 105 ASN A CA 1
ATOM 846 C C . ASN A 1 105 ? 10.776 2.278 -27.361 1.00 89.00 105 ASN A C 1
ATOM 848 O O . ASN A 1 105 ? 11.581 1.509 -27.881 1.00 89.00 105 ASN A O 1
ATOM 852 N N . GLY A 1 106 ? 9.687 1.826 -26.731 1.00 83.69 106 GLY A N 1
ATOM 853 C CA . GLY A 1 106 ? 9.320 0.405 -26.701 1.00 83.69 106 GLY A CA 1
ATOM 854 C C . GLY A 1 106 ? 10.094 -0.458 -25.699 1.00 83.69 106 GLY A C 1
ATOM 855 O O . GLY A 1 106 ? 9.834 -1.657 -25.617 1.00 83.69 106 GLY A O 1
ATOM 856 N N . LYS A 1 107 ? 11.026 0.117 -24.927 1.00 87.50 107 LYS A N 1
ATOM 857 C CA . LYS A 1 107 ? 11.819 -0.599 -23.919 1.00 87.50 107 LYS A CA 1
ATOM 858 C C . LYS A 1 107 ? 11.385 -0.203 -22.512 1.00 87.50 107 LYS A C 1
ATOM 860 O O . LYS A 1 107 ? 11.449 0.972 -22.154 1.00 87.50 107 LYS A O 1
ATOM 865 N N . LEU A 1 108 ? 10.988 -1.196 -21.716 1.00 87.81 108 LEU A N 1
ATOM 866 C CA . LEU A 1 108 ? 10.726 -1.054 -20.286 1.00 87.81 108 LEU A CA 1
ATOM 867 C C . LEU A 1 108 ? 11.991 -1.418 -19.502 1.00 87.81 108 LEU A C 1
ATOM 869 O O . LEU A 1 108 ? 12.443 -2.559 -19.547 1.00 87.81 108 LEU A O 1
ATOM 873 N N . ASN A 1 109 ? 12.548 -0.449 -18.783 1.00 91.38 109 ASN A N 1
ATOM 874 C CA . ASN A 1 109 ? 13.678 -0.635 -17.880 1.00 91.38 109 ASN A CA 1
ATOM 875 C C . ASN A 1 109 ? 13.164 -0.538 -16.446 1.00 91.38 109 ASN A C 1
ATOM 877 O O . ASN A 1 109 ? 12.536 0.461 -16.094 1.00 91.38 109 ASN A O 1
ATOM 881 N N . LEU A 1 110 ? 13.425 -1.557 -15.630 1.00 91.25 110 LEU A N 1
ATOM 882 C CA . LEU A 1 110 ? 12.980 -1.619 -14.241 1.00 91.25 110 LEU A CA 1
ATOM 883 C C . LEU A 1 110 ? 14.189 -1.725 -13.315 1.00 91.25 110 LEU A C 1
ATOM 885 O O . LEU A 1 110 ? 15.063 -2.561 -13.525 1.00 91.25 110 LEU A O 1
ATOM 889 N N . GLU A 1 111 ? 14.211 -0.905 -12.272 1.00 92.56 111 GLU A N 1
ATOM 890 C CA . GLU A 1 111 ? 15.097 -1.085 -11.126 1.00 92.56 111 GLU A CA 1
ATOM 891 C C . GLU A 1 111 ? 14.315 -1.832 -10.047 1.00 92.56 111 GLU A C 1
ATOM 893 O O . GLU A 1 111 ? 13.273 -1.355 -9.583 1.00 92.56 111 GLU A O 1
ATOM 898 N N . ILE A 1 112 ? 14.805 -3.007 -9.663 1.00 91.69 112 ILE A N 1
ATOM 899 C CA . ILE A 1 112 ? 14.129 -3.912 -8.733 1.00 91.69 112 ILE A CA 1
ATOM 900 C C . ILE A 1 112 ? 14.948 -4.009 -7.452 1.00 91.69 112 ILE A C 1
ATOM 902 O O . ILE A 1 112 ? 16.160 -4.206 -7.483 1.00 91.69 112 ILE A O 1
ATOM 906 N N . ILE A 1 113 ? 14.270 -3.891 -6.316 1.00 92.62 113 ILE A N 1
ATOM 907 C CA . ILE A 1 113 ? 14.833 -4.188 -5.004 1.00 92.62 113 ILE A CA 1
ATOM 908 C C . ILE A 1 113 ? 14.524 -5.647 -4.694 1.00 92.62 113 ILE A C 1
ATOM 910 O O . ILE A 1 113 ? 13.360 -6.029 -4.705 1.00 92.62 113 ILE A O 1
ATOM 914 N N . ASN A 1 114 ? 15.554 -6.446 -4.413 1.00 93.12 114 ASN A N 1
ATOM 915 C CA . ASN A 1 114 ? 15.446 -7.872 -4.107 1.00 93.12 114 ASN A CA 1
ATOM 916 C C . ASN A 1 114 ? 16.063 -8.163 -2.732 1.00 93.12 114 ASN A C 1
ATOM 918 O O . ASN A 1 114 ? 17.254 -8.446 -2.614 1.00 93.12 114 ASN A O 1
ATOM 922 N N . LYS A 1 115 ? 15.254 -8.060 -1.674 1.00 92.00 115 LYS A N 1
ATOM 923 C CA . LYS A 1 115 ? 15.701 -8.308 -0.294 1.00 92.00 115 LYS A CA 1
ATOM 924 C C . LYS A 1 115 ? 15.779 -9.797 0.045 1.00 92.00 115 LYS A C 1
ATOM 926 O O . LYS A 1 115 ? 16.496 -10.162 0.969 1.0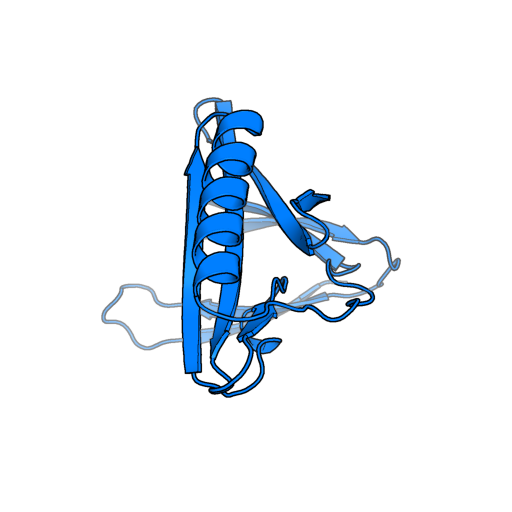0 92.00 115 LYS A O 1
ATOM 931 N N . SER A 1 116 ? 15.054 -10.646 -0.683 1.00 93.19 116 SER A N 1
ATOM 932 C CA . SER A 1 116 ? 15.001 -12.093 -0.439 1.00 93.19 116 SER A CA 1
ATOM 933 C C . SER A 1 116 ? 16.094 -12.883 -1.159 1.00 93.19 116 SER A C 1
ATOM 935 O O . SER A 1 116 ? 16.165 -14.095 -0.982 1.00 93.19 116 SER A O 1
ATOM 937 N N . LYS A 1 117 ? 16.938 -12.224 -1.968 1.00 92.19 117 LYS A N 1
ATOM 938 C CA . LYS A 1 117 ? 17.929 -12.873 -2.845 1.00 92.19 117 LYS A CA 1
ATOM 939 C C . LYS A 1 117 ? 17.289 -13.885 -3.807 1.00 92.19 117 LYS A C 1
ATOM 941 O O . LYS A 1 117 ? 17.879 -14.919 -4.106 1.00 92.19 117 LYS A O 1
ATOM 946 N N . ALA A 1 118 ? 16.083 -13.588 -4.298 1.00 93.44 118 ALA A N 1
ATOM 947 C CA . ALA A 1 118 ? 15.442 -14.391 -5.335 1.00 93.44 118 ALA A CA 1
ATOM 948 C C . ALA A 1 118 ? 16.351 -14.489 -6.574 1.00 93.44 118 ALA A C 1
ATOM 950 O O . ALA A 1 118 ? 16.904 -13.478 -7.005 1.00 93.44 118 ALA A O 1
ATOM 951 N N . SER A 1 119 ? 16.498 -15.689 -7.133 1.00 93.31 119 SER A N 1
ATOM 952 C CA . SER A 1 119 ? 17.356 -15.972 -8.294 1.00 93.31 119 SER A CA 1
ATOM 953 C C . SER A 1 119 ? 16.637 -15.846 -9.637 1.00 93.31 119 SER A C 1
ATOM 955 O O . SER A 1 119 ? 17.248 -16.021 -10.681 1.00 93.31 119 SER A O 1
ATOM 957 N N . SER A 1 120 ? 15.328 -15.598 -9.624 1.00 92.12 120 SER A N 1
ATOM 958 C CA . SER A 1 120 ? 14.550 -15.363 -10.834 1.00 92.12 120 SER A CA 1
ATOM 959 C C . SER A 1 120 ? 13.326 -14.500 -10.544 1.00 92.12 120 SER A C 1
ATOM 961 O O . SER A 1 120 ? 12.843 -14.426 -9.412 1.00 92.12 120 SER A O 1
ATOM 963 N N . LEU A 1 121 ? 12.826 -13.840 -11.585 1.00 89.81 121 LEU A N 1
ATOM 964 C CA . LEU A 1 121 ? 11.593 -13.066 -11.591 1.00 89.81 121 LEU A CA 1
ATOM 965 C C . LEU A 1 121 ? 10.778 -13.451 -12.822 1.00 89.81 121 LEU A C 1
ATOM 967 O O . LEU A 1 121 ? 11.290 -13.451 -13.939 1.00 89.81 121 LEU A O 1
ATOM 971 N N . VAL A 1 122 ? 9.486 -13.696 -12.639 1.00 91.62 122 VAL A N 1
ATOM 972 C CA . VAL A 1 122 ? 8.545 -13.764 -13.757 1.00 91.62 122 VAL A CA 1
ATOM 973 C C . VAL A 1 122 ? 7.884 -12.400 -13.898 1.00 91.62 122 VAL A C 1
ATOM 975 O O . VAL A 1 122 ? 7.211 -11.931 -12.984 1.00 91.62 122 VAL A O 1
ATOM 978 N N . PHE A 1 123 ? 8.086 -11.756 -15.042 1.00 88.19 123 PHE A N 1
ATOM 979 C CA . PHE A 1 123 ? 7.362 -10.553 -15.412 1.00 88.19 123 PHE A CA 1
ATOM 980 C C . PHE A 1 123 ? 6.144 -10.937 -16.246 1.00 88.19 123 PHE A C 1
ATOM 982 O O . PHE A 1 123 ? 6.294 -11.515 -17.323 1.00 88.19 123 PHE A O 1
ATOM 989 N N . GLU A 1 124 ? 4.956 -10.585 -15.763 1.00 90.88 124 GLU A N 1
ATOM 990 C CA . GLU A 1 124 ? 3.686 -10.760 -16.465 1.00 90.88 124 GLU A CA 1
ATOM 991 C C . GLU A 1 124 ? 3.030 -9.399 -16.655 1.00 90.88 124 GLU A C 1
ATOM 993 O O . GLU A 1 124 ? 2.980 -8.584 -15.734 1.00 90.88 124 GLU A O 1
ATOM 998 N N . GLY A 1 125 ? 2.542 -9.131 -17.857 1.00 87.88 125 GLY A N 1
ATOM 999 C CA . GLY A 1 125 ? 1.903 -7.868 -18.165 1.00 87.88 125 GLY A CA 1
ATOM 1000 C C . GLY A 1 125 ? 1.027 -7.949 -19.398 1.00 87.88 125 GLY A C 1
ATOM 1001 O O . GLY A 1 125 ? 1.057 -8.909 -20.163 1.00 87.88 125 GLY A O 1
ATOM 1002 N N . ASN A 1 126 ? 0.264 -6.885 -19.597 1.00 89.50 126 ASN A N 1
ATOM 1003 C CA . ASN A 1 126 ? -0.629 -6.723 -20.729 1.00 89.50 126 ASN A CA 1
ATOM 1004 C C . ASN A 1 126 ? -0.091 -5.602 -21.614 1.00 89.50 126 ASN A C 1
ATOM 1006 O O . ASN A 1 126 ? 0.236 -4.523 -21.121 1.00 89.50 126 ASN A O 1
ATOM 1010 N N . LYS A 1 127 ? -0.007 -5.841 -22.920 1.00 87.06 127 LYS A N 1
ATOM 1011 C CA . LYS A 1 127 ? 0.422 -4.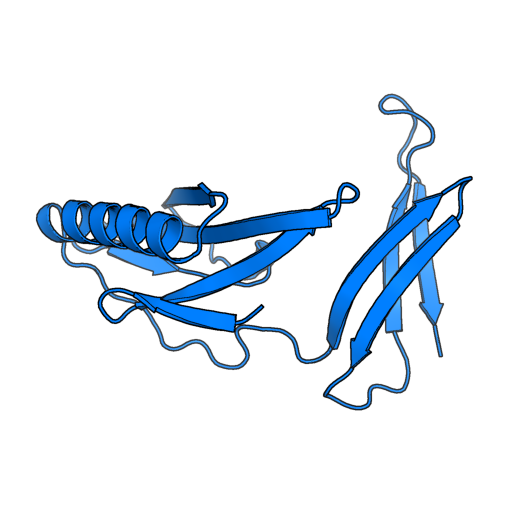857 -23.912 1.00 87.06 127 LYS A CA 1
ATOM 1012 C C . LYS A 1 127 ? -0.722 -4.569 -24.874 1.00 87.06 127 LYS A C 1
ATOM 1014 O O . LYS A 1 127 ? -1.300 -5.484 -25.450 1.00 87.06 127 LYS A O 1
ATOM 1019 N N . LYS A 1 128 ? -0.993 -3.289 -25.096 1.00 88.94 128 LYS A N 1
ATOM 1020 C CA . LYS A 1 128 ? -1.810 -2.799 -26.207 1.00 88.94 128 LYS A CA 1
ATOM 1021 C C . LYS A 1 128 ? -0.972 -1.830 -27.036 1.00 88.94 128 LYS A C 1
ATOM 1023 O O . LYS A 1 128 ? -0.151 -1.109 -26.474 1.00 88.94 128 LYS A O 1
ATOM 1028 N N . ILE A 1 129 ? -1.131 -1.845 -28.359 1.00 84.00 129 ILE A N 1
ATOM 1029 C CA . ILE A 1 129 ? -0.438 -0.895 -29.250 1.00 84.00 129 ILE A CA 1
ATOM 1030 C C . ILE A 1 129 ? -1.136 0.470 -29.179 1.00 84.00 129 ILE A C 1
ATOM 1032 O O . ILE A 1 129 ? -0.474 1.500 -29.122 1.00 84.00 129 ILE A O 1
ATOM 1036 N N . THR A 1 130 ? -2.467 0.459 -29.113 1.00 87.19 130 THR A N 1
ATOM 1037 C CA . THR A 1 130 ? -3.337 1.613 -28.843 1.00 87.19 130 THR A CA 1
ATOM 1038 C C . THR A 1 130 ? -4.460 1.204 -27.886 1.00 87.19 130 THR A C 1
ATOM 1040 O O . THR A 1 130 ? -4.730 0.012 -27.725 1.00 87.19 130 THR A O 1
ATOM 1043 N N . GLU A 1 131 ? -5.161 2.160 -27.276 1.00 83.69 131 GLU A N 1
ATOM 1044 C CA . GLU A 1 131 ? -6.251 1.881 -26.321 1.00 83.69 131 GLU A CA 1
ATOM 1045 C C . GLU A 1 131 ? -7.356 0.975 -26.900 1.00 83.69 131 GLU A C 1
ATOM 1047 O O . GLU A 1 131 ? -7.927 0.147 -26.182 1.00 83.69 131 GLU A O 1
ATOM 1052 N N . LEU A 1 132 ? -7.571 1.070 -28.218 1.00 92.19 132 LEU A N 1
ATOM 1053 C CA . LEU A 1 132 ? -8.574 0.322 -28.981 1.00 92.19 132 LEU A CA 1
ATOM 1054 C C . LEU A 1 132 ? -8.096 -1.056 -29.465 1.00 92.19 132 LEU A C 1
ATOM 1056 O O . LEU A 1 132 ? -8.910 -1.876 -29.878 1.00 92.19 132 LEU A O 1
ATOM 1060 N N . THR A 1 133 ? -6.790 -1.327 -29.448 1.00 93.25 133 THR A N 1
ATOM 1061 C CA . THR A 1 133 ? -6.258 -2.609 -29.940 1.00 93.25 133 THR A CA 1
ATOM 1062 C C . THR A 1 133 ? -6.490 -3.756 -28.964 1.00 93.25 133 THR A C 1
ATOM 1064 O O . THR A 1 133 ? -6.595 -3.570 -27.745 1.00 93.25 133 THR A O 1
ATOM 1067 N N . THR A 1 134 ? -6.519 -4.970 -29.516 1.00 93.81 134 THR A N 1
ATOM 1068 C CA . THR A 1 134 ? -6.567 -6.212 -28.748 1.00 93.81 134 THR A CA 1
ATOM 1069 C C . THR A 1 134 ? -5.408 -6.285 -27.761 1.00 93.81 134 THR A C 1
ATOM 1071 O O . THR A 1 134 ? -4.261 -5.964 -28.077 1.00 93.81 134 THR A O 1
ATOM 1074 N N . LEU A 1 135 ? -5.728 -6.719 -26.545 1.00 91.88 135 LEU A N 1
ATOM 1075 C CA . LEU A 1 135 ? -4.755 -6.953 -25.492 1.00 91.88 135 LEU A CA 1
ATOM 1076 C C . LEU A 1 135 ? -3.880 -8.158 -25.845 1.00 91.88 135 LEU A C 1
ATOM 1078 O O . LEU A 1 135 ? -4.383 -9.236 -26.146 1.00 91.88 135 LEU A O 1
ATOM 1082 N N . ILE A 1 136 ? -2.568 -7.968 -25.772 1.00 91.06 136 ILE A N 1
ATOM 1083 C CA . ILE A 1 136 ? -1.563 -9.011 -25.948 1.00 91.06 136 ILE A CA 1
ATOM 1084 C C . ILE A 1 136 ? -0.964 -9.311 -24.576 1.00 91.06 136 ILE A C 1
ATOM 1086 O O . ILE A 1 136 ? -0.433 -8.414 -23.917 1.00 91.06 136 ILE A O 1
ATOM 1090 N N . LEU A 1 137 ? -1.033 -10.570 -24.148 1.00 91.00 137 LEU A N 1
ATOM 1091 C CA . LEU A 1 137 ? -0.357 -11.027 -22.937 1.00 91.00 137 LEU A CA 1
ATOM 1092 C C . LEU A 1 137 ? 1.154 -11.083 -23.181 1.00 91.00 137 LEU A C 1
ATOM 1094 O O . LEU A 1 137 ? 1.620 -11.581 -24.205 1.00 91.00 137 LEU A O 1
ATOM 1098 N N . PHE A 1 138 ? 1.926 -10.579 -22.229 1.00 88.06 138 PHE A N 1
ATOM 1099 C CA . PHE A 1 138 ? 3.380 -10.620 -22.232 1.00 88.06 138 PHE A CA 1
ATOM 1100 C C . PHE A 1 138 ? 3.860 -11.316 -20.964 1.00 88.06 138 PHE A C 1
ATOM 1102 O O . PHE A 1 138 ? 3.552 -10.881 -19.857 1.00 88.06 138 PHE A O 1
ATOM 1109 N N . ARG A 1 139 ? 4.649 -12.378 -21.129 1.00 92.75 139 ARG A N 1
ATOM 1110 C CA . ARG A 1 139 ? 5.299 -13.091 -20.030 1.00 92.75 139 ARG A CA 1
ATOM 1111 C C . ARG A 1 139 ? 6.773 -13.282 -20.347 1.00 92.75 139 ARG A C 1
ATOM 1113 O O . ARG A 1 139 ? 7.119 -13.726 -21.439 1.00 92.75 139 ARG A O 1
ATOM 1120 N N . LYS A 1 140 ? 7.645 -12.956 -19.396 1.00 89.88 140 LYS A N 1
ATOM 1121 C CA . LYS A 1 140 ? 9.092 -13.147 -19.522 1.00 89.88 140 LYS A CA 1
ATOM 1122 C C . LYS A 1 140 ? 9.701 -13.546 -18.186 1.00 89.88 140 LYS A C 1
ATOM 1124 O O . LYS A 1 140 ? 9.531 -12.839 -17.199 1.00 89.88 140 LYS A O 1
ATOM 1129 N N . THR A 1 141 ? 10.453 -14.640 -18.176 1.00 92.06 141 THR A N 1
ATOM 1130 C CA . THR A 1 141 ? 11.294 -15.010 -17.034 1.00 92.06 141 THR A CA 1
ATOM 1131 C C . THR A 1 141 ? 12.641 -14.305 -17.157 1.00 92.06 141 THR A C 1
ATOM 1133 O O . THR A 1 141 ? 13.262 -14.317 -18.221 1.00 92.06 141 THR A O 1
ATOM 1136 N N . LEU A 1 142 ? 13.066 -13.663 -16.078 1.00 84.62 142 LEU A N 1
ATOM 1137 C CA . LEU A 1 142 ? 14.371 -13.043 -15.905 1.00 84.62 142 LEU A CA 1
ATOM 1138 C C . LEU A 1 142 ? 15.121 -13.864 -14.855 1.00 84.62 142 LEU A C 1
ATOM 1140 O O . LEU A 1 142 ? 14.561 -14.138 -13.793 1.00 84.62 142 LEU A O 1
ATOM 1144 N N . VAL A 1 143 ? 16.341 -14.276 -15.178 1.00 82.06 143 VAL A N 1
ATOM 1145 C CA . VAL A 1 143 ? 17.272 -14.983 -14.287 1.00 82.06 143 VAL A CA 1
ATOM 1146 C C . VAL A 1 143 ? 18.476 -14.099 -14.012 1.00 82.06 143 VAL A C 1
ATOM 1148 O O . VAL A 1 143 ? 18.813 -13.301 -14.920 1.00 82.06 143 VAL A O 1
#

Secondary structure (DSSP, 8-state):
-EEEEETTEEEEEEEEE-TTS-EEEEEEEEEEE-SSSEEEE--SSGGGSPSS-EEEEEEEES-HHHHHHHHHHHHHHHHHHS-EE----TT-S-SEEEEEEEEETTEEEEEEEESS--S-EEEEEEE-SSTTSPPEEEEEEE-

Foldseek 3Di:
DAWDQAPNDTWDKDWDQDPVRQIKIKTKWKWFCPPQAIEIGHAPDPVPDDDGDIDIDMAMDSDPVVSRVVVNVVVVVVCVVHHYYYDDDPCRDPQKDWPDWDDDPNDIDTDIHHNPPDPKDKDWDWDDPDPPGDIDIDIDMDD